Protein AF-A0A6I1QPU7-F1 (afdb_monomer)

Sequence (158 aa):
MKEPTIEELTTEAMQLLPMGIEELYMILGSQLLVSAKPTRLAGIMTYLSAARKAKEAKELYTDLPATPSASDWNEGLETIHNELLQDAARFLGEVKEDLRKGLCNEDIFTLSEKIDSSSMQIVVMVISAVLKMPPQLENISATLAAILYKIGMREFCR

Structure (mmCIF, N/CA/C/O backbone):
data_AF-A0A6I1QPU7-F1
#
_entry.id   AF-A0A6I1QPU7-F1
#
loop_
_atom_site.group_PDB
_atom_site.id
_atom_site.type_symbol
_atom_site.label_atom_id
_atom_site.label_alt_id
_atom_site.label_comp_id
_atom_site.label_asym_id
_atom_site.label_entity_id
_atom_site.label_seq_id
_atom_site.pdbx_PDB_ins_code
_atom_site.Cartn_x
_atom_site.Cartn_y
_atom_site.Cartn_z
_atom_site.occupancy
_atom_site.B_iso_or_equiv
_atom_site.auth_seq_id
_atom_site.auth_comp_id
_atom_site.auth_asym_id
_atom_site.auth_atom_id
_atom_site.pdbx_PDB_model_num
ATOM 1 N N . MET A 1 1 ? 6.456 20.528 3.480 1.00 56.38 1 MET A N 1
ATOM 2 C CA . MET A 1 1 ? 5.269 19.739 3.087 1.00 56.38 1 MET A CA 1
ATOM 3 C C . MET A 1 1 ? 4.306 19.748 4.258 1.00 56.38 1 MET A C 1
ATOM 5 O O . MET A 1 1 ? 4.784 19.735 5.385 1.00 56.38 1 MET A O 1
ATOM 9 N N . LYS A 1 2 ? 3.004 19.874 3.991 1.00 71.50 2 LYS A N 1
ATOM 10 C CA . LYS A 1 2 ? 1.940 19.832 5.003 1.00 71.50 2 LYS A CA 1
ATOM 11 C C . LYS A 1 2 ? 1.626 18.359 5.297 1.00 71.50 2 LYS A C 1
ATOM 13 O O . LYS A 1 2 ? 1.610 17.571 4.357 1.00 71.50 2 LYS A O 1
ATOM 18 N N . GLU A 1 3 ? 1.445 18.015 6.564 1.00 78.62 3 GLU A N 1
ATOM 19 C CA . GLU A 1 3 ? 0.974 16.694 6.998 1.00 78.62 3 GLU A CA 1
ATOM 20 C C . GLU A 1 3 ? -0.487 16.512 6.546 1.00 78.62 3 GLU A C 1
ATOM 22 O O . GLU A 1 3 ? -1.273 17.459 6.707 1.00 78.62 3 GLU A O 1
ATOM 27 N N . PRO A 1 4 ? -0.832 15.384 5.899 1.00 82.56 4 PRO A N 1
ATOM 28 C CA . PRO A 1 4 ? -2.191 15.145 5.437 1.00 82.56 4 PRO A CA 1
ATOM 29 C C . PRO A 1 4 ? -3.126 14.979 6.636 1.00 82.56 4 PRO A C 1
ATOM 31 O O . PRO A 1 4 ? -2.764 14.388 7.650 1.00 82.56 4 PRO A O 1
ATOM 34 N N . THR A 1 5 ? -4.341 15.517 6.556 1.00 91.44 5 THR A N 1
ATOM 35 C CA . THR A 1 5 ? -5.317 15.292 7.630 1.00 91.44 5 THR A CA 1
ATOM 36 C C . THR 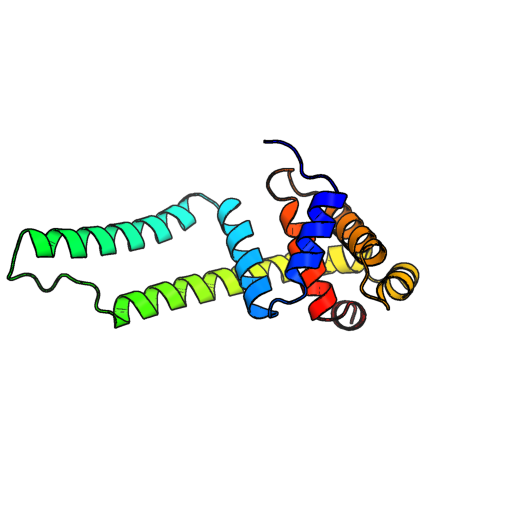A 1 5 ? -5.899 13.884 7.538 1.00 91.44 5 THR A C 1
ATOM 38 O O . THR A 1 5 ? -5.925 13.265 6.473 1.00 91.44 5 THR A O 1
ATOM 41 N N . ILE A 1 6 ? -6.430 13.372 8.649 1.00 91.00 6 ILE A N 1
ATOM 42 C CA . ILE A 1 6 ? -7.110 12.071 8.659 1.00 91.00 6 ILE A CA 1
ATOM 43 C C . ILE A 1 6 ? -8.279 12.048 7.659 1.00 91.00 6 ILE A C 1
ATOM 45 O O . ILE A 1 6 ? -8.528 11.018 7.034 1.00 91.00 6 ILE A O 1
ATOM 49 N N . GLU A 1 7 ? -8.986 13.163 7.463 1.00 93.00 7 GLU A N 1
ATOM 50 C CA . GLU A 1 7 ? -10.057 13.273 6.466 1.00 93.00 7 GLU A CA 1
ATOM 51 C C . GLU A 1 7 ? -9.527 13.171 5.029 1.00 93.00 7 GLU A C 1
ATOM 53 O O . GLU A 1 7 ? -10.158 12.525 4.188 1.00 93.00 7 GLU A O 1
ATOM 58 N N . GLU A 1 8 ? -8.365 13.771 4.747 1.00 94.31 8 GLU A N 1
ATOM 59 C CA . GLU A 1 8 ? -7.689 13.667 3.448 1.00 94.31 8 GLU A CA 1
ATOM 60 C C . GLU A 1 8 ? -7.277 12.207 3.182 1.00 94.31 8 GLU A C 1
ATOM 62 O O . GLU A 1 8 ? -7.637 11.654 2.142 1.00 94.31 8 GLU A O 1
ATOM 67 N N . LEU A 1 9 ? -6.647 11.544 4.159 1.00 93.88 9 LEU A N 1
ATOM 68 C CA . LEU A 1 9 ? -6.253 10.130 4.071 1.00 93.88 9 LEU A CA 1
ATOM 69 C C . LEU A 1 9 ? -7.456 9.188 3.928 1.00 93.88 9 LEU A C 1
ATOM 71 O O . LEU A 1 9 ? -7.421 8.226 3.164 1.00 93.88 9 LEU A O 1
ATOM 75 N N . THR A 1 10 ? -8.550 9.472 4.634 1.00 95.25 10 THR A N 1
ATOM 76 C CA . THR A 1 10 ? -9.799 8.704 4.519 1.00 95.25 10 THR A CA 1
ATOM 77 C C . THR A 1 10 ? -10.396 8.849 3.125 1.00 95.25 10 THR A C 1
ATOM 79 O O . THR A 1 10 ? -10.819 7.864 2.523 1.00 95.25 10 THR A O 1
ATOM 82 N N . THR A 1 11 ? -10.411 10.071 2.591 1.00 96.19 11 THR A N 1
ATOM 83 C CA . THR A 1 11 ? -10.902 10.342 1.237 1.00 96.19 11 THR A CA 1
ATOM 84 C C . THR A 1 11 ? -10.061 9.605 0.199 1.00 96.19 11 THR A C 1
ATOM 86 O O . THR A 1 11 ? -10.620 8.969 -0.693 1.00 96.19 11 THR A O 1
ATOM 89 N N . GLU A 1 12 ? -8.735 9.634 0.344 1.00 95.25 12 GLU A N 1
ATOM 90 C CA . GLU A 1 12 ? -7.805 8.893 -0.511 1.00 95.25 12 GLU A CA 1
ATOM 91 C C . GLU A 1 12 ? -8.075 7.384 -0.439 1.00 95.25 12 GLU A C 1
ATOM 93 O O . GLU A 1 12 ? -8.285 6.747 -1.469 1.00 95.25 12 GLU A O 1
ATOM 98 N N . ALA A 1 13 ? -8.202 6.812 0.761 1.00 95.69 13 ALA A N 1
ATOM 99 C CA . ALA A 1 13 ? -8.506 5.391 0.936 1.00 95.69 13 ALA A CA 1
ATOM 100 C C . ALA A 1 13 ? -9.833 4.987 0.268 1.00 95.69 13 ALA A C 1
ATOM 102 O O . ALA A 1 13 ? -9.911 3.961 -0.411 1.00 95.69 13 ALA A O 1
ATOM 103 N N . MET A 1 14 ? -10.873 5.819 0.399 1.00 95.62 14 MET A N 1
ATOM 104 C CA . MET A 1 14 ? -12.167 5.593 -0.252 1.00 95.62 14 MET A CA 1
ATOM 105 C C . MET A 1 14 ? -12.073 5.647 -1.783 1.00 95.62 14 MET A C 1
ATOM 107 O O . MET A 1 14 ? -12.753 4.879 -2.462 1.00 95.62 14 MET A O 1
ATOM 111 N N . GLN A 1 15 ? -11.228 6.522 -2.335 1.00 96.12 15 GLN A N 1
ATOM 112 C CA . GLN A 1 15 ? -10.978 6.607 -3.779 1.00 96.12 15 GLN A CA 1
ATOM 113 C C . GLN A 1 15 ? -10.184 5.411 -4.317 1.00 96.12 15 GLN A C 1
ATOM 115 O O . GLN A 1 15 ? -10.330 5.073 -5.491 1.00 96.12 15 GLN A O 1
ATOM 120 N N . LEU A 1 16 ? -9.381 4.761 -3.472 1.00 96.38 16 LEU A N 1
ATOM 121 C CA . LEU A 1 16 ? -8.599 3.575 -3.823 1.00 96.38 16 LEU A CA 1
ATOM 122 C C . LEU A 1 16 ? -9.432 2.280 -3.822 1.00 96.38 16 LEU A C 1
ATOM 124 O O . LEU A 1 16 ? -9.130 1.364 -4.581 1.00 96.38 16 LEU A O 1
ATOM 128 N N . LEU A 1 17 ? -10.509 2.187 -3.033 1.00 92.81 17 LEU A N 1
ATOM 129 C CA . LEU A 1 17 ? -11.346 0.975 -2.921 1.00 92.81 17 LEU A CA 1
ATOM 130 C C . LEU A 1 17 ? -11.816 0.335 -4.250 1.00 92.81 17 LEU A C 1
ATOM 132 O O . LEU A 1 17 ? -11.856 -0.903 -4.329 1.00 92.81 17 LEU A O 1
ATOM 136 N N . PRO A 1 18 ? -12.200 1.103 -5.293 1.00 93.94 18 PRO A N 1
ATOM 137 C CA . PRO A 1 18 ? -12.616 0.529 -6.571 1.00 93.94 18 PRO A CA 1
ATOM 138 C C . PRO A 1 18 ? -11.495 -0.230 -7.296 1.00 93.94 18 PRO A C 1
ATOM 140 O O . PRO A 1 18 ? -11.799 -1.130 -8.078 1.00 93.94 18 PRO A O 1
ATOM 143 N N . MET A 1 19 ? -10.226 0.089 -7.021 1.00 94.88 19 MET A N 1
ATOM 144 C CA . MET A 1 19 ? -9.062 -0.502 -7.690 1.00 94.88 19 MET A CA 1
ATOM 145 C C . MET A 1 19 ? -8.894 -1.990 -7.367 1.00 94.88 19 MET A C 1
ATOM 147 O O . MET A 1 19 ? -9.336 -2.488 -6.325 1.00 94.88 19 MET A O 1
ATOM 151 N N . GLY A 1 20 ? -8.265 -2.726 -8.280 1.00 94.38 20 GLY A N 1
ATOM 152 C CA . GLY A 1 20 ? -7.880 -4.121 -8.095 1.00 94.38 20 GLY A CA 1
ATOM 153 C C . GLY A 1 20 ? -6.816 -4.285 -7.007 1.00 94.38 20 GLY A C 1
ATOM 154 O O . GLY A 1 20 ? -6.042 -3.376 -6.728 1.00 94.38 20 GLY A O 1
ATOM 155 N N . ILE A 1 21 ? -6.753 -5.468 -6.387 1.00 94.69 21 ILE A N 1
ATOM 156 C CA . ILE A 1 21 ? -5.778 -5.729 -5.314 1.00 94.69 21 ILE A CA 1
ATOM 157 C C . ILE A 1 21 ? -4.332 -5.569 -5.799 1.00 94.69 21 ILE A C 1
ATOM 159 O O . ILE A 1 21 ? -3.514 -4.986 -5.102 1.00 94.69 21 ILE A O 1
ATOM 163 N N . GLU A 1 22 ? -4.032 -6.023 -7.013 1.00 93.94 22 GLU A N 1
ATOM 164 C CA . GLU A 1 22 ? -2.706 -5.893 -7.618 1.00 93.94 22 GLU A CA 1
ATOM 165 C C . GLU A 1 22 ? -2.316 -4.422 -7.829 1.00 93.94 22 GLU A C 1
ATOM 167 O O . GLU A 1 22 ? -1.208 -4.021 -7.481 1.00 93.94 22 GLU A O 1
ATOM 172 N N . GLU A 1 23 ? -3.256 -3.588 -8.286 1.00 94.69 23 GLU A N 1
ATOM 173 C CA . GLU A 1 23 ? -3.056 -2.142 -8.448 1.00 94.69 23 GLU A CA 1
ATOM 174 C C . GLU A 1 23 ? -2.759 -1.467 -7.101 1.00 94.69 23 GLU A C 1
ATOM 176 O O . GLU A 1 23 ? -1.865 -0.627 -7.006 1.00 94.69 23 GLU A O 1
ATOM 181 N N . LEU A 1 24 ? -3.450 -1.877 -6.033 1.00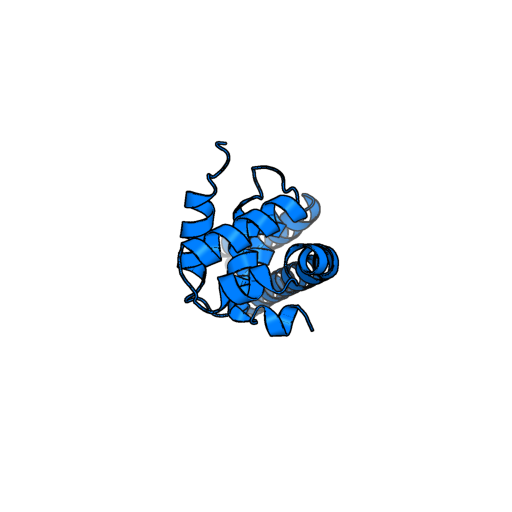 96.31 24 LEU A N 1
ATOM 182 C CA . LEU A 1 24 ? -3.190 -1.372 -4.684 1.00 96.31 24 LEU A CA 1
ATOM 183 C C . LEU A 1 24 ? -1.790 -1.755 -4.183 1.00 96.31 24 LEU A C 1
ATOM 185 O O . LEU A 1 24 ? -1.108 -0.927 -3.576 1.00 96.31 24 LEU A O 1
ATOM 189 N N . TYR A 1 25 ? -1.327 -2.977 -4.464 1.00 95.25 25 TYR A N 1
ATOM 190 C CA . TYR A 1 25 ? 0.046 -3.386 -4.153 1.00 95.25 25 TYR A CA 1
ATOM 191 C C . TYR A 1 25 ? 1.064 -2.595 -4.982 1.00 95.25 25 TYR A C 1
ATOM 193 O O . TYR A 1 25 ? 2.085 -2.172 -4.447 1.00 95.25 25 TYR A O 1
ATOM 201 N N . MET A 1 26 ? 0.778 -2.311 -6.253 1.00 93.44 26 MET A N 1
ATOM 202 C CA . MET A 1 26 ? 1.632 -1.460 -7.089 1.00 93.44 26 MET A CA 1
ATOM 203 C C . MET A 1 26 ? 1.753 -0.032 -6.546 1.00 93.44 26 MET A C 1
ATOM 205 O O . MET A 1 26 ? 2.854 0.528 -6.511 1.00 93.44 26 MET A O 1
ATOM 209 N N . ILE A 1 27 ? 0.647 0.557 -6.081 1.00 94.00 27 ILE A N 1
ATOM 210 C CA . ILE A 1 27 ? 0.640 1.881 -5.443 1.00 94.00 27 ILE A CA 1
ATOM 211 C C . ILE A 1 27 ? 1.476 1.854 -4.162 1.00 94.00 27 ILE A C 1
ATOM 213 O O . ILE A 1 27 ? 2.346 2.709 -3.988 1.00 94.00 27 ILE A O 1
ATOM 217 N N . LEU A 1 28 ? 1.278 0.846 -3.308 1.00 94.75 28 LEU A N 1
ATOM 218 C CA . LEU A 1 28 ? 2.047 0.683 -2.076 1.00 94.75 28 LEU A CA 1
ATOM 219 C C . LEU A 1 28 ? 3.550 0.541 -2.360 1.00 94.75 28 LEU A C 1
ATOM 221 O O . LEU A 1 28 ? 4.358 1.252 -1.768 1.00 94.75 28 LEU A O 1
ATOM 225 N N . GLY A 1 29 ? 3.933 -0.318 -3.307 1.00 91.81 29 GLY A N 1
ATOM 226 C CA . GLY A 1 29 ? 5.327 -0.487 -3.722 1.00 91.81 29 GLY A CA 1
ATOM 227 C C . GLY A 1 29 ? 5.938 0.820 -4.228 1.00 91.81 29 GLY A C 1
ATOM 228 O O . GLY A 1 29 ? 7.065 1.169 -3.877 1.00 91.81 29 GLY A O 1
ATOM 229 N N . SER A 1 30 ? 5.166 1.599 -4.988 1.00 89.44 30 SER A N 1
ATOM 230 C CA . SER A 1 30 ? 5.594 2.905 -5.502 1.00 89.44 30 SER A CA 1
ATOM 231 C C . SER A 1 30 ? 5.794 3.934 -4.384 1.00 89.44 30 SER A C 1
ATOM 233 O O . SER A 1 30 ? 6.787 4.661 -4.388 1.00 89.44 30 SER A O 1
ATOM 235 N N . GLN A 1 31 ? 4.895 3.974 -3.395 1.00 90.06 31 GLN A N 1
ATOM 236 C CA . GLN A 1 31 ? 5.034 4.822 -2.205 1.00 90.06 31 GLN A CA 1
ATOM 237 C C . GLN A 1 31 ? 6.285 4.441 -1.395 1.00 90.06 31 GLN A C 1
ATOM 239 O O . GLN A 1 31 ? 7.037 5.312 -0.953 1.00 90.06 31 GLN A O 1
ATOM 244 N N . LEU A 1 32 ? 6.563 3.142 -1.264 1.00 88.44 32 LEU A N 1
ATOM 245 C CA . LEU A 1 32 ? 7.748 2.630 -0.575 1.00 88.44 32 LEU A CA 1
ATOM 246 C C . LEU A 1 32 ? 9.047 2.940 -1.328 1.00 88.44 32 LEU A C 1
ATOM 248 O O . LEU A 1 32 ? 10.065 3.211 -0.689 1.00 88.44 32 LEU A O 1
ATOM 252 N N . LEU A 1 33 ? 9.030 2.984 -2.663 1.00 83.94 33 LEU A N 1
ATOM 253 C CA . LEU A 1 33 ? 10.202 3.357 -3.458 1.00 83.94 33 LEU A CA 1
ATOM 254 C C . LEU A 1 33 ? 10.700 4.772 -3.122 1.00 83.94 33 LEU A C 1
ATOM 256 O O . LEU A 1 33 ? 11.909 4.994 -3.064 1.00 83.94 33 LEU A O 1
ATOM 260 N N . VAL A 1 34 ? 9.791 5.711 -2.837 1.00 73.69 34 VAL A N 1
ATOM 261 C CA . VAL A 1 34 ? 10.139 7.081 -2.409 1.00 73.69 34 VAL A CA 1
ATOM 262 C C . VAL A 1 34 ? 10.874 7.080 -1.063 1.00 73.69 34 VAL A C 1
ATOM 264 O O . VAL A 1 34 ? 11.737 7.923 -0.825 1.00 73.69 34 VAL A O 1
ATOM 267 N N . SER A 1 35 ? 10.577 6.105 -0.201 1.00 70.12 35 SER A N 1
ATOM 268 C CA . SER A 1 35 ? 11.237 5.915 1.097 1.00 70.12 35 SER A CA 1
ATOM 269 C C . SER A 1 35 ? 12.527 5.079 1.034 1.00 70.12 35 SER A C 1
ATOM 271 O O . SER A 1 35 ? 13.250 4.973 2.028 1.00 70.12 35 SER A O 1
ATOM 273 N N . ALA A 1 36 ? 12.836 4.474 -0.118 1.00 64.62 36 ALA A N 1
ATOM 274 C CA . ALA A 1 36 ? 13.946 3.541 -0.268 1.00 64.62 36 ALA A CA 1
ATOM 275 C C . ALA A 1 36 ? 15.320 4.237 -0.337 1.00 64.62 36 ALA A C 1
ATOM 277 O O . ALA A 1 36 ? 15.456 5.416 -0.666 1.00 64.62 36 ALA A O 1
ATOM 278 N N . LYS A 1 37 ? 16.389 3.469 -0.070 1.00 63.88 37 LYS A N 1
ATOM 279 C CA . LYS A 1 37 ? 17.771 3.958 -0.206 1.00 63.88 37 LYS A CA 1
ATOM 280 C C . LYS A 1 37 ? 18.037 4.437 -1.648 1.00 63.88 37 LYS A C 1
ATOM 282 O O . LYS A 1 37 ? 17.673 3.724 -2.589 1.00 63.88 37 LYS A O 1
ATOM 287 N N . PRO A 1 38 ? 18.770 5.556 -1.844 1.00 63.88 38 PRO A N 1
ATOM 288 C CA . PRO A 1 38 ? 19.029 6.140 -3.167 1.00 63.88 38 PRO A CA 1
ATOM 289 C C . PRO A 1 38 ? 19.624 5.178 -4.204 1.00 63.88 38 PRO A C 1
ATOM 291 O O . PRO A 1 38 ? 19.436 5.368 -5.400 1.00 63.88 38 PRO A O 1
ATOM 294 N N . THR A 1 39 ? 20.322 4.129 -3.762 1.00 66.62 39 THR A N 1
ATOM 295 C CA . THR A 1 39 ? 20.928 3.106 -4.626 1.00 66.62 39 THR A CA 1
ATOM 296 C C . THR A 1 39 ? 19.915 2.387 -5.512 1.00 66.62 39 THR A C 1
ATOM 298 O O . THR A 1 39 ? 20.239 2.033 -6.641 1.00 66.62 39 THR A O 1
ATOM 301 N N . ARG A 1 40 ? 18.686 2.186 -5.030 1.00 65.81 40 ARG A N 1
ATOM 302 C CA . ARG A 1 40 ? 17.655 1.456 -5.774 1.00 65.81 40 ARG A CA 1
ATOM 303 C C . ARG A 1 40 ? 17.008 2.329 -6.848 1.00 65.81 40 ARG A C 1
ATOM 305 O O . ARG A 1 40 ? 16.927 1.929 -8.006 1.00 65.81 40 ARG A O 1
ATOM 312 N N . LEU A 1 41 ? 16.689 3.575 -6.489 1.00 70.56 41 LEU A N 1
ATOM 313 C CA . LEU A 1 41 ? 16.276 4.608 -7.441 1.00 70.56 41 LEU A CA 1
ATOM 314 C C . LEU A 1 41 ? 17.356 4.842 -8.510 1.00 70.56 41 LEU A C 1
ATOM 316 O O . LEU A 1 41 ? 17.042 4.964 -9.690 1.00 70.56 41 LEU A O 1
ATOM 320 N N . ALA A 1 42 ? 18.635 4.843 -8.119 1.00 70.25 42 ALA A N 1
ATOM 321 C CA . ALA A 1 42 ? 19.752 4.958 -9.051 1.00 70.25 42 ALA A CA 1
ATOM 322 C C . ALA A 1 42 ? 19.805 3.792 -10.052 1.00 70.25 42 ALA A C 1
ATOM 324 O O . ALA A 1 42 ? 20.143 4.024 -11.210 1.00 70.25 42 ALA A O 1
ATOM 325 N N . GLY A 1 43 ? 19.433 2.572 -9.650 1.00 72.88 43 GLY A N 1
ATOM 326 C CA . GLY A 1 43 ? 19.319 1.420 -10.550 1.00 72.88 43 GLY A CA 1
ATOM 327 C C . GLY A 1 43 ? 18.269 1.639 -11.643 1.00 72.88 43 GLY A C 1
ATOM 328 O O . GLY A 1 43 ? 18.598 1.582 -12.828 1.00 72.88 43 GLY A O 1
ATOM 329 N N . ILE A 1 44 ? 17.042 2.004 -11.249 1.00 74.12 44 ILE A N 1
ATOM 330 C CA . ILE A 1 44 ? 15.944 2.323 -12.183 1.00 74.12 44 ILE A CA 1
ATOM 331 C C . ILE A 1 44 ? 16.345 3.484 -13.106 1.00 74.12 44 ILE A C 1
ATOM 333 O O . ILE A 1 44 ? 16.208 3.402 -14.326 1.00 74.12 44 ILE A O 1
ATOM 337 N N . MET A 1 45 ? 16.918 4.551 -12.543 1.00 75.88 45 MET A N 1
ATOM 338 C CA . MET A 1 45 ? 17.380 5.713 -13.310 1.00 75.88 45 MET A CA 1
ATOM 339 C C . MET A 1 45 ? 18.522 5.369 -14.272 1.00 75.88 45 MET A C 1
ATOM 341 O O . MET A 1 45 ? 18.584 5.928 -15.365 1.00 75.88 45 MET A O 1
ATOM 345 N N . THR A 1 46 ? 19.415 4.448 -13.902 1.00 76.38 46 THR A N 1
ATOM 346 C CA . THR A 1 46 ? 20.504 3.984 -14.774 1.00 76.38 46 THR A CA 1
ATOM 347 C C . THR A 1 46 ? 19.948 3.198 -15.951 1.00 76.38 46 THR A C 1
ATOM 349 O O . THR A 1 46 ? 20.351 3.463 -17.081 1.00 76.38 46 THR A O 1
ATOM 352 N N . TYR A 1 47 ? 18.988 2.301 -15.710 1.00 73.38 47 TYR A N 1
ATOM 353 C CA . TYR A 1 47 ? 18.301 1.570 -16.772 1.00 73.38 47 TYR A CA 1
ATOM 354 C C . TYR A 1 47 ? 17.584 2.530 -17.736 1.00 73.38 47 TYR A C 1
ATOM 356 O O . TYR A 1 47 ? 17.841 2.506 -18.940 1.00 73.38 47 TYR A O 1
ATOM 364 N N . LEU A 1 48 ? 16.782 3.466 -17.212 1.00 74.88 48 LEU A N 1
ATOM 365 C CA . LEU A 1 48 ? 16.081 4.472 -18.022 1.00 74.88 48 LEU A CA 1
ATOM 366 C C . LEU A 1 48 ? 17.049 5.380 -18.801 1.00 74.88 48 LEU A C 1
ATOM 368 O O . LEU A 1 48 ? 16.808 5.704 -19.964 1.00 74.88 48 LEU A O 1
ATOM 372 N N . SER A 1 49 ? 18.163 5.777 -18.181 1.00 76.25 49 SER A N 1
ATOM 373 C CA . SER A 1 49 ? 19.210 6.591 -18.812 1.00 76.25 49 SER A CA 1
ATOM 374 C C . SER A 1 49 ? 19.932 5.832 -19.922 1.00 76.25 49 SER A C 1
ATOM 376 O O . SER A 1 49 ? 20.146 6.386 -21.000 1.00 76.25 49 SER A O 1
ATOM 378 N N . ALA A 1 50 ? 20.266 4.558 -19.701 1.00 73.81 50 ALA A N 1
ATOM 379 C CA . ALA A 1 50 ? 20.856 3.700 -20.721 1.00 73.81 50 ALA A CA 1
ATOM 380 C C . ALA A 1 50 ? 19.911 3.556 -21.917 1.00 73.81 50 ALA A C 1
ATOM 382 O O . ALA A 1 50 ? 20.321 3.779 -23.053 1.00 73.81 50 ALA A O 1
ATOM 383 N N . ALA A 1 51 ? 18.630 3.300 -21.660 1.00 69.06 51 ALA A N 1
ATOM 384 C CA . ALA A 1 51 ? 17.623 3.147 -22.697 1.00 69.06 51 ALA A CA 1
ATOM 385 C C . ALA A 1 51 ? 17.370 4.453 -23.486 1.00 69.06 51 ALA A C 1
ATOM 387 O O . ALA A 1 51 ? 17.200 4.431 -24.708 1.00 69.06 51 ALA A O 1
ATOM 388 N N . ARG A 1 52 ? 17.438 5.614 -22.819 1.00 68.19 52 ARG A N 1
ATOM 389 C CA . ARG A 1 52 ? 17.392 6.934 -23.469 1.00 68.19 52 ARG A CA 1
ATOM 390 C C . ARG A 1 52 ?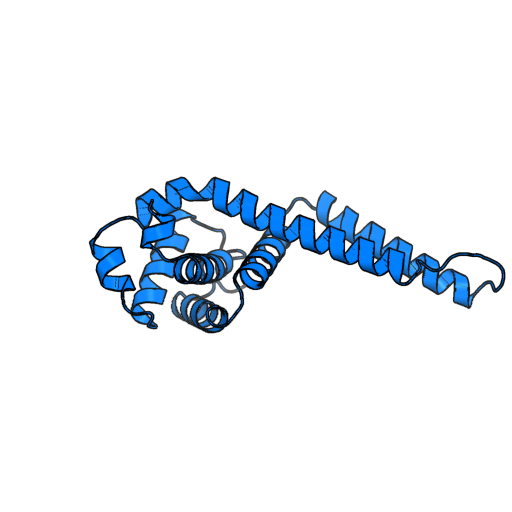 18.623 7.202 -24.339 1.00 68.19 52 ARG A C 1
ATOM 392 O O . ARG A 1 52 ? 18.465 7.609 -25.485 1.00 68.19 52 ARG A O 1
ATOM 399 N N . LYS A 1 53 ? 19.834 6.958 -23.827 1.00 70.06 53 LYS A N 1
ATOM 400 C CA . LYS A 1 53 ? 21.086 7.144 -24.587 1.00 70.06 53 LYS A CA 1
ATOM 401 C C . LYS A 1 53 ? 21.148 6.241 -25.814 1.00 70.06 53 LYS A C 1
ATOM 403 O O . LYS A 1 53 ? 21.618 6.660 -26.863 1.00 70.06 53 LYS A O 1
ATOM 408 N N . ALA A 1 54 ? 20.640 5.022 -25.682 1.00 66.31 54 ALA A N 1
ATOM 409 C CA . ALA A 1 54 ? 20.502 4.062 -26.764 1.00 66.31 54 ALA A CA 1
ATOM 410 C C . ALA A 1 54 ? 19.588 4.623 -27.887 1.00 66.31 54 ALA A C 1
ATOM 412 O O . ALA A 1 54 ? 19.955 4.621 -29.063 1.00 66.31 54 ALA A O 1
ATOM 413 N N . LYS A 1 55 ? 18.461 5.257 -27.524 1.00 63.09 55 LYS A N 1
ATOM 414 C CA . LYS A 1 55 ? 17.596 5.991 -28.468 1.00 63.09 55 LYS A CA 1
ATOM 415 C C . LYS A 1 55 ? 18.292 7.200 -29.118 1.00 63.09 55 LYS A C 1
ATOM 417 O O . LYS A 1 55 ? 18.200 7.354 -30.331 1.00 63.09 55 LYS A O 1
ATOM 422 N N . GLU A 1 56 ? 18.977 8.042 -28.344 1.00 65.12 56 GLU A N 1
ATOM 423 C CA . GLU A 1 56 ? 19.671 9.245 -28.849 1.00 65.12 56 GLU A CA 1
ATOM 424 C C . GLU A 1 56 ? 20.841 8.888 -29.789 1.00 65.12 56 GLU A C 1
ATOM 426 O O . GLU A 1 56 ? 21.055 9.550 -30.802 1.00 65.12 56 GLU A O 1
ATOM 431 N N . ALA A 1 57 ? 21.560 7.791 -29.526 1.00 62.56 57 ALA A N 1
ATOM 432 C CA . ALA A 1 57 ? 22.641 7.313 -30.391 1.00 62.56 57 ALA A CA 1
ATOM 433 C C . ALA A 1 57 ? 22.158 6.924 -31.802 1.00 62.56 57 ALA A C 1
ATOM 435 O O . ALA A 1 57 ? 22.896 7.104 -32.770 1.00 62.56 57 ALA A O 1
ATOM 436 N N . LYS A 1 58 ? 20.907 6.462 -31.938 1.00 55.41 58 LYS A N 1
ATOM 437 C CA . LYS A 1 58 ? 20.269 6.160 -33.231 1.00 55.41 58 LYS A CA 1
ATOM 438 C C . LYS A 1 58 ? 19.953 7.414 -34.055 1.00 55.41 58 LYS A C 1
ATOM 440 O O . LYS A 1 58 ? 19.945 7.343 -35.279 1.00 55.41 58 LYS A O 1
ATOM 445 N N . GLU A 1 59 ? 19.695 8.554 -33.411 1.00 56.75 59 GLU A N 1
ATOM 446 C CA . GLU A 1 59 ? 19.485 9.831 -34.114 1.00 56.75 59 GLU A CA 1
ATOM 447 C C . GLU A 1 59 ? 20.799 10.382 -34.700 1.00 56.75 59 GLU A C 1
ATOM 449 O O . GLU A 1 59 ? 20.769 11.145 -35.662 1.00 56.75 59 GLU A O 1
ATOM 454 N N . LEU A 1 60 ? 21.949 9.958 -34.158 1.00 56.25 60 LEU A N 1
ATOM 455 C CA . LEU A 1 60 ? 23.287 10.405 -34.562 1.00 56.25 60 LEU A CA 1
ATOM 456 C C . LEU A 1 60 ? 24.036 9.417 -35.479 1.00 56.25 60 LEU A C 1
ATOM 458 O O . LEU A 1 60 ? 24.877 9.859 -36.260 1.00 56.25 60 LEU A O 1
ATOM 462 N N . TYR A 1 61 ? 23.750 8.108 -35.417 1.00 53.19 61 TYR A N 1
ATOM 463 C CA . TYR A 1 61 ? 24.458 7.071 -36.182 1.00 53.19 61 TYR A CA 1
ATOM 464 C C . TYR A 1 61 ? 23.497 5.992 -36.717 1.00 53.19 61 TYR A C 1
ATOM 466 O O . TYR A 1 61 ? 22.811 5.324 -35.946 1.00 53.19 61 TYR A O 1
ATOM 474 N N . THR A 1 62 ? 23.471 5.782 -38.039 1.00 55.75 62 THR A N 1
ATOM 475 C CA . THR A 1 62 ? 22.552 4.845 -38.724 1.00 55.75 62 THR A CA 1
ATOM 476 C C . THR A 1 62 ? 22.920 3.360 -38.600 1.00 55.75 62 THR A C 1
ATOM 478 O O . THR A 1 62 ? 22.046 2.522 -38.804 1.00 55.75 62 THR A O 1
ATOM 481 N N . ASP A 1 63 ? 24.162 3.025 -38.228 1.00 56.09 63 ASP A N 1
ATOM 482 C CA . ASP A 1 63 ? 24.704 1.651 -38.312 1.00 56.09 63 ASP A CA 1
ATOM 483 C C . ASP A 1 63 ? 24.906 0.933 -36.961 1.00 56.09 63 ASP A C 1
ATOM 485 O O . ASP A 1 63 ? 25.488 -0.151 -36.910 1.00 56.09 63 ASP A O 1
ATOM 489 N N . LEU A 1 64 ? 24.429 1.490 -35.844 1.00 52.16 64 LEU A N 1
ATOM 490 C CA . LEU A 1 64 ? 24.518 0.827 -34.537 1.00 52.16 64 LEU A CA 1
ATOM 491 C C . LEU A 1 64 ? 23.216 0.073 -34.204 1.00 52.16 64 LEU A C 1
ATOM 493 O O . LEU A 1 64 ? 22.146 0.691 -34.187 1.00 52.16 64 LEU A O 1
ATOM 497 N N . PRO A 1 65 ? 23.264 -1.230 -33.854 1.00 57.28 65 PRO A N 1
ATOM 498 C CA . PRO A 1 65 ? 22.122 -1.907 -33.254 1.00 57.28 65 PRO A CA 1
ATOM 499 C C . PRO A 1 65 ? 22.016 -1.435 -31.800 1.00 57.28 65 PRO A C 1
ATOM 501 O O . PRO A 1 65 ? 22.630 -2.003 -30.903 1.00 57.28 65 PRO A O 1
ATOM 504 N N . ALA A 1 66 ? 21.318 -0.322 -31.577 1.00 56.62 66 ALA A N 1
ATOM 505 C CA . ALA A 1 66 ? 21.345 0.370 -30.288 1.00 56.62 66 ALA A CA 1
ATOM 506 C C . ALA A 1 66 ? 19.976 0.859 -29.809 1.00 56.62 66 ALA A C 1
ATOM 508 O O . ALA A 1 66 ? 19.914 1.724 -28.953 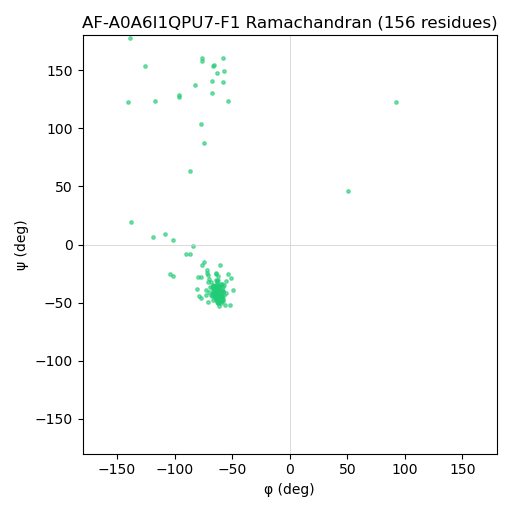1.00 56.62 66 ALA A O 1
ATOM 509 N N . THR A 1 67 ? 18.858 0.339 -30.312 1.00 55.78 67 THR A N 1
ATOM 510 C CA . THR A 1 67 ? 17.571 0.528 -29.620 1.00 55.78 67 THR A CA 1
ATOM 511 C C . THR A 1 67 ? 17.286 -0.692 -28.762 1.00 55.78 67 THR A C 1
ATOM 513 O O . THR A 1 67 ? 17.296 -1.785 -29.332 1.00 55.78 67 THR A O 1
ATOM 516 N N . PRO A 1 68 ? 16.967 -0.534 -27.459 1.00 61.72 68 PRO A N 1
ATOM 517 C CA . PRO A 1 68 ? 16.245 -1.575 -26.752 1.00 61.72 68 PRO A CA 1
ATOM 518 C C . PRO A 1 68 ? 14.993 -1.853 -27.577 1.00 61.72 68 PRO A C 1
ATOM 520 O O . PRO A 1 68 ? 14.252 -0.934 -27.952 1.00 61.72 68 PRO A O 1
ATOM 523 N N . SER A 1 69 ? 14.830 -3.106 -27.961 1.00 67.94 69 SER A N 1
ATOM 524 C CA . SER A 1 69 ? 13.654 -3.582 -28.660 1.00 67.94 69 SER A CA 1
ATOM 525 C C . SER A 1 69 ? 12.405 -3.313 -27.817 1.00 67.94 69 SER A C 1
ATOM 527 O O . SER A 1 69 ? 12.477 -3.105 -26.605 1.00 67.94 69 SER A O 1
ATOM 529 N N . ALA A 1 70 ? 11.228 -3.317 -28.445 1.00 70.69 70 ALA A N 1
ATOM 530 C CA . ALA A 1 70 ? 9.976 -3.245 -27.689 1.00 70.69 70 ALA A CA 1
ATOM 531 C C . ALA A 1 70 ? 9.891 -4.375 -26.639 1.00 70.69 70 ALA A C 1
ATOM 533 O O . ALA A 1 70 ? 9.353 -4.159 -25.559 1.00 70.69 70 ALA A O 1
ATOM 534 N N . SER A 1 71 ? 10.486 -5.540 -26.926 1.00 73.88 71 SER A N 1
ATOM 535 C CA . SER A 1 71 ? 10.658 -6.632 -25.963 1.00 73.88 71 SER A CA 1
ATOM 536 C C . SER A 1 71 ? 11.546 -6.254 -24.778 1.00 73.88 71 SER A C 1
ATOM 538 O O . SER A 1 71 ? 11.128 -6.494 -23.655 1.00 73.88 71 SER A O 1
ATOM 540 N N . ASP A 1 72 ? 12.692 -5.600 -24.995 1.00 68.69 72 ASP A N 1
ATOM 541 C CA . ASP A 1 72 ? 13.587 -5.197 -23.895 1.00 68.69 72 ASP A CA 1
ATOM 542 C C . ASP A 1 72 ? 12.913 -4.180 -22.961 1.00 68.69 72 ASP A C 1
ATOM 544 O O . ASP A 1 72 ? 13.090 -4.222 -21.745 1.00 68.69 72 ASP A O 1
ATOM 548 N N . TRP A 1 73 ? 12.108 -3.271 -23.524 1.00 74.62 73 TRP A N 1
ATOM 549 C CA . TRP A 1 73 ? 11.309 -2.322 -22.746 1.00 74.62 73 TRP A CA 1
ATOM 550 C C . TRP A 1 73 ? 10.194 -3.000 -21.961 1.00 74.62 73 TRP A C 1
ATOM 552 O O . TRP A 1 73 ? 9.985 -2.666 -20.796 1.00 74.62 73 TRP A O 1
ATOM 562 N N . ASN A 1 74 ? 9.486 -3.941 -22.584 1.00 76.31 74 ASN A N 1
ATOM 563 C CA . ASN A 1 74 ? 8.440 -4.697 -21.908 1.00 76.31 74 ASN A CA 1
ATOM 564 C C . ASN A 1 74 ? 9.023 -5.522 -20.755 1.00 76.31 74 ASN A C 1
ATOM 566 O O . ASN A 1 74 ? 8.486 -5.466 -19.657 1.00 76.31 74 ASN A O 1
ATOM 570 N N . GLU A 1 75 ? 10.158 -6.191 -20.967 1.00 78.31 75 GLU A N 1
ATOM 571 C CA . GLU A 1 75 ? 10.859 -6.961 -19.934 1.00 78.31 75 GLU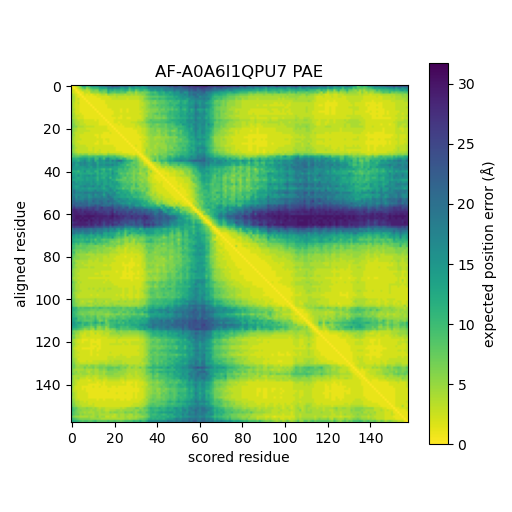 A CA 1
ATOM 572 C C . GLU A 1 75 ? 11.340 -6.066 -18.780 1.00 78.31 75 GLU A C 1
ATOM 574 O O . GLU A 1 75 ? 11.182 -6.406 -17.605 1.00 78.31 75 GLU A O 1
ATOM 579 N N . GLY A 1 76 ? 11.876 -4.880 -19.088 1.00 77.75 76 GLY A N 1
ATOM 580 C CA . GLY A 1 76 ? 12.272 -3.906 -18.070 1.00 77.75 76 GLY A CA 1
ATOM 581 C C . GLY A 1 76 ? 11.093 -3.379 -17.248 1.00 77.75 76 GLY A C 1
ATOM 582 O O . GLY A 1 76 ? 11.187 -3.282 -16.024 1.00 77.75 76 GLY A O 1
ATOM 583 N N . LEU A 1 77 ? 9.968 -3.067 -17.900 1.00 81.62 77 LEU A N 1
ATOM 584 C CA . LEU A 1 77 ? 8.740 -2.637 -17.224 1.00 81.62 77 LEU A CA 1
ATOM 585 C C . LEU A 1 77 ? 8.147 -3.753 -16.364 1.00 81.62 77 LEU A C 1
ATOM 587 O O . LEU A 1 77 ? 7.747 -3.495 -15.233 1.00 81.62 77 LEU A O 1
ATOM 591 N N . GLU A 1 78 ? 8.134 -4.982 -16.872 1.00 83.62 78 GLU A N 1
ATOM 592 C CA . GLU A 1 78 ? 7.677 -6.163 -16.144 1.00 83.62 78 GLU A CA 1
ATOM 593 C C . GLU A 1 78 ? 8.562 -6.441 -14.921 1.00 83.62 78 GLU A C 1
ATOM 595 O O . GLU A 1 78 ? 8.059 -6.737 -13.838 1.00 83.62 78 GLU A O 1
ATOM 600 N N . THR A 1 79 ? 9.876 -6.243 -15.044 1.00 84.88 79 THR A N 1
ATOM 601 C CA . THR A 1 79 ? 10.811 -6.343 -13.915 1.00 84.88 79 THR A CA 1
ATOM 602 C C . THR A 1 79 ? 10.496 -5.305 -12.838 1.00 84.88 79 THR A C 1
ATOM 604 O O . THR A 1 79 ? 10.340 -5.666 -11.673 1.00 84.88 79 THR A O 1
ATOM 607 N N . ILE A 1 80 ? 10.338 -4.028 -13.212 1.00 84.44 80 ILE A N 1
ATOM 608 C CA . ILE A 1 80 ? 9.983 -2.956 -12.265 1.00 84.44 80 ILE A CA 1
ATOM 609 C C . ILE A 1 80 ? 8.634 -3.252 -11.601 1.00 84.44 80 ILE A C 1
ATOM 611 O O . ILE A 1 80 ? 8.503 -3.122 -10.386 1.00 84.44 80 ILE A O 1
ATOM 615 N N . HIS A 1 81 ? 7.645 -3.675 -12.386 1.00 86.94 81 HIS A N 1
ATOM 616 C CA . HIS A 1 81 ? 6.325 -4.047 -11.894 1.00 86.94 81 HIS A CA 1
ATOM 617 C C . HIS A 1 81 ? 6.411 -5.147 -10.827 1.00 86.94 81 HIS A C 1
ATOM 619 O O . HIS A 1 81 ? 5.926 -4.984 -9.707 1.00 86.94 81 HIS A O 1
ATOM 625 N N . ASN A 1 82 ? 7.112 -6.237 -11.136 1.00 88.62 82 ASN A N 1
ATOM 626 C CA . ASN A 1 82 ? 7.283 -7.357 -10.217 1.00 88.62 82 ASN A CA 1
ATOM 627 C C . ASN A 1 82 ? 8.060 -6.965 -8.953 1.00 88.62 82 ASN A C 1
ATOM 629 O O . ASN A 1 82 ? 7.717 -7.418 -7.861 1.00 88.62 82 ASN A O 1
ATOM 633 N N . GLU A 1 83 ? 9.074 -6.104 -9.066 1.00 87.88 83 GLU A N 1
ATOM 634 C CA . GLU A 1 83 ? 9.802 -5.591 -7.902 1.00 87.88 83 GLU A CA 1
ATOM 635 C C . GLU A 1 83 ? 8.910 -4.765 -6.968 1.00 87.88 83 GLU A C 1
ATOM 637 O O . GLU A 1 83 ? 8.975 -4.943 -5.751 1.00 87.88 83 GLU A O 1
ATOM 642 N N . LEU A 1 84 ? 8.061 -3.890 -7.516 1.00 90.25 84 LEU A N 1
ATOM 643 C CA . LEU A 1 84 ? 7.150 -3.059 -6.723 1.00 90.25 84 LEU A CA 1
ATOM 644 C C . LEU A 1 84 ? 6.097 -3.910 -6.005 1.00 90.25 84 LEU A C 1
ATOM 646 O O . LEU A 1 84 ? 5.844 -3.696 -4.817 1.00 90.25 84 LEU A O 1
ATOM 650 N N . LEU A 1 85 ? 5.543 -4.922 -6.681 1.00 92.19 85 LEU A N 1
ATOM 651 C CA . LEU A 1 85 ? 4.647 -5.895 -6.050 1.00 92.19 85 LEU A CA 1
ATOM 652 C C . LEU A 1 85 ? 5.334 -6.648 -4.904 1.00 92.19 85 LEU A C 1
ATOM 654 O O . LEU A 1 85 ? 4.754 -6.811 -3.827 1.00 92.19 85 LEU A O 1
ATOM 658 N N . GLN A 1 86 ? 6.576 -7.093 -5.111 1.00 91.38 86 GLN A N 1
ATOM 659 C CA . GLN A 1 86 ? 7.348 -7.784 -4.078 1.00 91.38 86 GLN A CA 1
ATOM 660 C C . GLN A 1 86 ? 7.660 -6.883 -2.883 1.00 91.38 86 GLN A C 1
ATOM 662 O O . GLN A 1 86 ? 7.620 -7.354 -1.746 1.00 91.38 86 GLN A O 1
ATOM 667 N N . ASP A 1 87 ? 7.958 -5.607 -3.114 1.00 90.62 87 ASP A N 1
ATOM 668 C CA . ASP A 1 87 ? 8.198 -4.640 -2.044 1.00 90.62 87 ASP A CA 1
ATOM 669 C C . ASP A 1 87 ? 6.948 -4.413 -1.200 1.00 90.62 87 ASP A C 1
ATOM 671 O O . ASP A 1 87 ? 7.023 -4.468 0.027 1.00 90.62 87 ASP A O 1
ATOM 675 N N . ALA A 1 88 ? 5.797 -4.227 -1.846 1.00 93.12 88 ALA A N 1
ATOM 676 C CA . ALA A 1 88 ? 4.517 -4.098 -1.163 1.00 93.12 88 ALA A CA 1
ATOM 677 C C . ALA A 1 88 ? 4.191 -5.342 -0.327 1.00 93.12 88 ALA A C 1
ATOM 679 O O . ALA A 1 88 ? 3.836 -5.225 0.846 1.00 93.12 88 ALA A O 1
ATOM 680 N N . ALA A 1 89 ? 4.37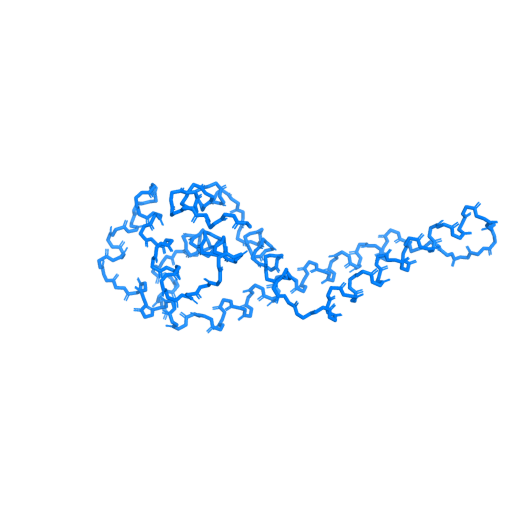0 -6.536 -0.900 1.00 94.00 89 ALA A N 1
ATOM 681 C CA . ALA A 1 89 ? 4.136 -7.795 -0.200 1.00 94.00 89 ALA A CA 1
ATOM 682 C C . ALA A 1 89 ? 5.090 -7.989 0.987 1.00 94.00 89 ALA A C 1
ATOM 684 O O . ALA A 1 89 ? 4.658 -8.404 2.065 1.00 94.00 89 ALA A O 1
ATOM 685 N N . ARG A 1 90 ? 6.376 -7.662 0.814 1.00 94.44 90 ARG A N 1
ATOM 686 C CA . ARG A 1 90 ? 7.378 -7.733 1.884 1.00 94.44 90 ARG A CA 1
ATOM 687 C C . ARG A 1 90 ? 7.025 -6.784 3.020 1.00 94.44 90 ARG A C 1
ATOM 689 O O . ARG A 1 90 ? 6.957 -7.223 4.162 1.00 94.44 90 ARG A O 1
ATOM 696 N N . PHE A 1 91 ? 6.750 -5.524 2.699 1.00 94.06 91 PHE A N 1
ATOM 697 C CA . PHE A 1 91 ? 6.382 -4.518 3.686 1.00 94.06 91 PHE A CA 1
ATOM 698 C C . PHE A 1 91 ? 5.111 -4.913 4.444 1.00 94.06 91 PHE A C 1
ATOM 700 O O . PHE A 1 91 ? 5.107 -4.884 5.672 1.00 94.06 91 PHE A O 1
ATOM 707 N N . LEU A 1 92 ? 4.062 -5.365 3.744 1.00 93.81 92 LEU A N 1
ATOM 708 C CA . LEU A 1 92 ? 2.847 -5.847 4.401 1.00 93.81 92 LEU A CA 1
ATOM 709 C C . LEU A 1 92 ? 3.146 -7.023 5.339 1.00 93.81 92 LEU A C 1
ATOM 711 O O . LEU A 1 92 ? 2.603 -7.069 6.437 1.00 93.81 92 LEU A O 1
ATOM 715 N N . GLY A 1 93 ? 4.026 -7.944 4.935 1.00 94.12 93 GLY A N 1
ATOM 716 C CA . GLY A 1 93 ? 4.494 -9.045 5.777 1.00 94.12 93 GLY A CA 1
ATOM 717 C C . GLY A 1 93 ? 5.236 -8.581 7.034 1.00 94.12 93 GLY A C 1
ATOM 718 O O . GLY A 1 93 ? 5.016 -9.145 8.103 1.00 94.12 93 GLY A O 1
ATOM 719 N N . GLU A 1 94 ? 6.063 -7.540 6.928 1.00 94.12 94 GLU A N 1
ATOM 720 C CA . GLU A 1 94 ? 6.808 -6.954 8.051 1.00 94.12 94 GLU A CA 1
ATOM 721 C C . GLU A 1 94 ? 5.883 -6.281 9.072 1.00 94.12 94 GLU A C 1
ATOM 723 O O . GLU A 1 94 ? 6.067 -6.456 10.275 1.00 94.12 94 GLU A O 1
ATOM 728 N N . VAL A 1 95 ? 4.863 -5.552 8.610 1.00 94.12 95 VAL A N 1
ATOM 729 C CA . VAL A 1 95 ? 3.941 -4.820 9.498 1.00 94.12 95 VAL A CA 1
ATOM 730 C C . VAL A 1 95 ? 2.726 -5.641 9.934 1.00 94.12 95 VAL A C 1
ATOM 732 O O . VAL A 1 95 ? 1.956 -5.197 10.788 1.00 94.12 95 VAL A O 1
ATOM 735 N N . LYS A 1 96 ? 2.534 -6.839 9.364 1.00 93.38 96 LYS A N 1
ATOM 736 C CA . LYS A 1 96 ? 1.329 -7.663 9.541 1.00 93.38 96 LYS A CA 1
ATOM 737 C C . LYS A 1 96 ? 0.975 -7.878 11.006 1.00 93.38 96 LYS A C 1
ATOM 739 O O . LYS A 1 96 ? -0.164 -7.644 11.392 1.00 93.38 96 LYS A O 1
ATOM 744 N N . GLU A 1 97 ? 1.928 -8.326 11.817 1.00 93.81 97 GLU A N 1
ATOM 745 C CA . GLU A 1 97 ? 1.661 -8.678 13.216 1.00 93.81 97 GLU A CA 1
ATOM 746 C C . GLU A 1 97 ? 1.292 -7.463 14.068 1.00 93.81 97 GLU A C 1
ATOM 748 O O . GLU A 1 97 ? 0.421 -7.547 14.935 1.00 93.81 97 GLU A O 1
ATOM 753 N N . ASP A 1 98 ? 1.903 -6.311 13.808 1.00 93.75 98 ASP A N 1
ATOM 754 C CA . ASP A 1 98 ? 1.584 -5.089 14.542 1.00 93.75 98 ASP A CA 1
ATOM 755 C C . ASP A 1 98 ? 0.222 -4.533 14.126 1.00 93.75 98 ASP A C 1
ATOM 757 O O . ASP A 1 98 ? -0.580 -4.152 14.984 1.00 93.75 98 ASP A O 1
ATOM 761 N N . LEU A 1 99 ? -0.100 -4.598 12.830 1.00 93.44 99 LEU A N 1
ATOM 762 C CA . LEU A 1 99 ? -1.442 -4.303 12.336 1.00 93.44 99 LEU A CA 1
ATOM 763 C C . LEU A 1 99 ? -2.481 -5.253 12.934 1.00 93.44 99 LEU A C 1
ATOM 765 O O . LEU A 1 99 ? -3.535 -4.791 13.363 1.00 93.44 99 LEU A O 1
ATOM 769 N N . ARG A 1 100 ? -2.190 -6.558 13.039 1.00 92.56 100 ARG A N 1
ATOM 770 C CA . ARG A 1 100 ? -3.109 -7.524 13.658 1.00 92.56 100 ARG A CA 1
ATOM 771 C C . ARG A 1 100 ? -3.387 -7.184 15.121 1.00 92.56 100 ARG A C 1
ATOM 773 O O . ARG A 1 100 ? -4.544 -7.204 15.527 1.00 92.56 100 ARG A O 1
ATOM 780 N N . LYS A 1 101 ? -2.375 -6.798 15.903 1.00 91.38 101 LYS A N 1
ATOM 781 C CA . LYS A 1 101 ? -2.573 -6.364 17.302 1.00 91.38 101 LYS A CA 1
ATOM 782 C C . LYS A 1 101 ? -3.474 -5.131 17.417 1.00 91.38 101 LYS A C 1
ATOM 784 O O . LYS A 1 101 ? -4.224 -5.029 18.383 1.00 91.38 101 LYS A O 1
ATOM 789 N N . GLY A 1 102 ? -3.383 -4.198 16.467 1.00 89.25 102 GLY A N 1
ATOM 790 C CA . GLY A 1 102 ? -4.192 -2.976 16.470 1.00 89.25 102 GLY A CA 1
ATOM 791 C C . GLY A 1 102 ? -5.612 -3.170 15.936 1.00 89.25 102 GLY A C 1
ATOM 792 O O . GLY A 1 102 ? -6.549 -2.584 16.470 1.00 89.25 102 GLY A O 1
ATOM 793 N N . LEU A 1 103 ? -5.772 -3.989 14.894 1.00 89.12 103 LEU A N 1
ATOM 794 C CA . LEU A 1 103 ? -6.997 -4.075 14.096 1.00 89.12 103 LEU A CA 1
ATOM 795 C C . LEU A 1 103 ? -7.861 -5.306 14.390 1.00 89.12 103 LEU A C 1
ATOM 797 O O . LEU A 1 103 ? -9.065 -5.262 14.151 1.00 89.12 103 LEU A O 1
ATOM 801 N N . CYS A 1 104 ? -7.285 -6.404 14.886 1.00 88.69 104 CYS A N 1
ATOM 802 C CA . CYS A 1 104 ? -8.016 -7.656 15.095 1.00 88.69 104 CYS A CA 1
ATOM 803 C C . CYS A 1 104 ? -8.715 -7.687 16.457 1.00 88.69 104 CYS A C 1
ATOM 805 O O . CYS A 1 104 ? -8.405 -8.517 17.312 1.00 88.69 104 CYS A O 1
ATOM 807 N N . ASN A 1 105 ? -9.663 -6.773 16.652 1.00 85.44 105 ASN A N 1
ATOM 808 C CA . ASN A 1 105 ? -10.583 -6.787 17.782 1.00 85.44 105 ASN A CA 1
ATOM 809 C C . ASN A 1 105 ? -12.042 -6.746 17.287 1.00 85.44 105 ASN A C 1
ATOM 811 O O . ASN A 1 105 ? -12.325 -6.265 16.189 1.00 85.44 105 ASN A O 1
ATOM 815 N N . GLU A 1 106 ? -12.965 -7.276 18.092 1.00 81.00 106 GLU A N 1
ATOM 816 C CA . GLU A 1 106 ? -14.386 -7.387 17.719 1.00 81.00 106 GLU A CA 1
ATOM 817 C C . GLU A 1 106 ? -15.061 -6.022 17.509 1.00 81.00 106 GLU A C 1
ATOM 819 O O . GLU A 1 106 ? -15.923 -5.881 16.639 1.00 81.00 106 GLU A O 1
ATOM 824 N N . ASP A 1 107 ? -14.632 -4.987 18.233 1.00 82.38 107 ASP A N 1
ATOM 825 C CA . ASP A 1 107 ? -15.176 -3.635 18.079 1.00 82.38 107 ASP A CA 1
ATOM 826 C C . ASP A 1 107 ? -14.837 -3.060 16.690 1.00 82.38 107 ASP A C 1
ATOM 828 O O . ASP A 1 107 ? -15.696 -2.517 16.003 1.00 82.38 107 ASP A O 1
ATOM 832 N N . ILE A 1 108 ? -13.610 -3.250 16.203 1.00 81.62 108 ILE A N 1
ATOM 833 C CA . ILE A 1 108 ? -13.187 -2.820 14.866 1.00 81.62 108 ILE A CA 1
ATOM 834 C C . ILE A 1 108 ? -13.872 -3.657 13.787 1.00 81.62 108 ILE A C 1
ATOM 836 O O . ILE A 1 108 ? -14.243 -3.113 12.747 1.00 81.62 108 ILE A O 1
ATOM 840 N N . PHE A 1 109 ? -14.092 -4.957 14.009 1.00 79.81 109 PHE A N 1
ATOM 841 C CA . PHE A 1 109 ? -14.841 -5.774 13.051 1.00 79.81 109 PHE A CA 1
ATOM 842 C C . PHE A 1 109 ? -16.278 -5.299 12.905 1.00 79.81 109 PHE A C 1
ATOM 844 O O . PHE A 1 109 ? -16.718 -5.069 11.784 1.00 79.81 109 PHE A O 1
ATOM 851 N N . THR A 1 110 ? -16.986 -5.095 14.015 1.00 77.94 110 THR A N 1
ATOM 852 C CA . THR A 1 110 ? -18.371 -4.604 13.979 1.00 77.94 110 THR A CA 1
ATOM 853 C C . THR A 1 110 ? -18.468 -3.224 13.328 1.00 77.94 110 THR A C 1
ATOM 855 O O . THR A 1 110 ? -19.393 -2.973 12.557 1.00 77.94 110 THR A O 1
ATOM 858 N N . LEU A 1 111 ? -17.475 -2.359 13.550 1.00 73.81 111 LEU A N 1
ATOM 859 C CA . LEU A 1 111 ? -17.384 -1.048 12.906 1.00 73.81 111 LEU A CA 1
ATOM 860 C C . LEU A 1 111 ? -17.027 -1.116 11.413 1.00 73.81 111 LEU A C 1
ATOM 862 O O . LEU A 1 111 ? -17.375 -0.194 10.687 1.00 73.81 111 LEU A O 1
ATOM 866 N N . SER A 1 112 ? -16.371 -2.180 10.940 1.00 72.25 112 SER A N 1
ATOM 867 C CA . SER A 1 112 ? -15.930 -2.343 9.540 1.00 72.25 112 SER A CA 1
ATOM 868 C C . SER A 1 112 ? -16.822 -3.266 8.698 1.00 72.25 112 SER A C 1
ATOM 870 O O . SER A 1 112 ? -16.537 -3.491 7.521 1.00 72.25 112 SER A O 1
ATOM 872 N N . GLU A 1 113 ? -17.932 -3.774 9.250 1.00 72.31 113 GLU A N 1
ATOM 873 C CA . GLU A 1 113 ? -18.888 -4.626 8.518 1.00 72.31 113 GLU A CA 1
ATOM 874 C C . GLU A 1 113 ? -19.585 -3.906 7.354 1.00 72.31 113 GLU A C 1
ATOM 876 O O . GLU A 1 113 ? -19.999 -4.548 6.386 1.00 72.31 113 GLU A O 1
ATOM 881 N N . LYS A 1 114 ? -19.701 -2.576 7.419 1.00 80.38 114 LYS A N 1
ATOM 882 C CA . LYS A 1 114 ? -20.156 -1.738 6.308 1.00 80.38 114 LYS A CA 1
ATOM 883 C C . LYS A 1 114 ? -19.028 -0.809 5.907 1.00 80.38 114 LYS A C 1
ATOM 885 O O . LYS A 1 114 ? -18.553 -0.046 6.733 1.00 80.38 114 LYS A O 1
ATOM 890 N N . ILE A 1 115 ? -18.643 -0.861 4.635 1.00 83.31 115 ILE A N 1
ATOM 891 C CA . ILE A 1 115 ? -17.633 0.039 4.081 1.00 83.31 115 ILE A CA 1
ATOM 892 C C . ILE A 1 115 ? -18.283 1.407 3.854 1.00 83.31 115 ILE A C 1
ATOM 894 O O . ILE A 1 115 ? -19.043 1.599 2.903 1.00 83.31 115 ILE A O 1
ATOM 898 N N . ASP A 1 116 ? -17.990 2.345 4.744 1.00 89.31 116 ASP A N 1
ATOM 899 C CA . ASP A 1 116 ? -18.388 3.748 4.675 1.00 89.31 116 ASP A CA 1
ATOM 900 C C . ASP A 1 116 ? -17.230 4.667 5.102 1.00 89.31 116 ASP A C 1
ATOM 902 O O . ASP A 1 116 ? -16.144 4.218 5.467 1.00 89.31 116 ASP A O 1
ATOM 906 N N . SER A 1 117 ? -17.436 5.982 5.034 1.00 89.94 117 SER A N 1
ATOM 907 C CA . SER A 1 117 ? -16.371 6.933 5.366 1.00 89.94 117 SER A CA 1
ATOM 908 C C . SER A 1 117 ? -15.928 6.843 6.830 1.00 89.94 117 SER A C 1
ATOM 910 O O . SER A 1 117 ? -14.764 7.101 7.117 1.00 89.94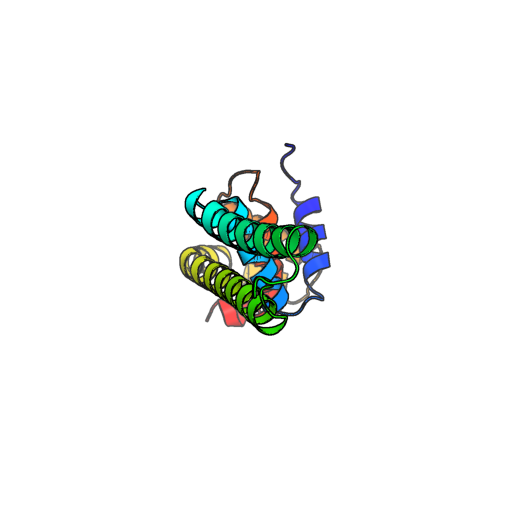 117 SER A O 1
ATOM 912 N N . SER A 1 118 ? -16.827 6.509 7.758 1.00 90.00 118 SER A N 1
ATOM 913 C CA . SER A 1 118 ? -16.527 6.489 9.194 1.00 90.00 118 SER A CA 1
ATOM 914 C C . SER A 1 118 ? -15.723 5.249 9.579 1.00 90.00 118 SER A C 1
ATOM 916 O O . SER A 1 118 ? -14.706 5.349 10.261 1.00 90.00 118 SER A O 1
ATOM 918 N N . SER A 1 119 ? -16.141 4.085 9.093 1.00 90.88 119 SER A N 1
ATOM 919 C CA . SER A 1 119 ? -15.420 2.817 9.235 1.00 90.88 119 SER A CA 1
ATOM 920 C C . SER A 1 119 ? -14.037 2.868 8.582 1.00 90.88 119 SER A C 1
ATOM 922 O O . SER A 1 119 ? -13.056 2.406 9.170 1.00 90.88 119 SER A O 1
ATOM 924 N N . MET A 1 120 ? -13.919 3.484 7.402 1.00 93.38 120 MET A N 1
ATOM 925 C CA . MET A 1 120 ? -12.629 3.719 6.754 1.00 93.38 120 MET A CA 1
ATOM 926 C C . MET A 1 120 ? -11.730 4.621 7.603 1.00 93.38 120 MET A C 1
ATOM 928 O O . MET A 1 120 ? -10.571 4.282 7.834 1.00 93.38 120 MET A O 1
ATOM 932 N N . GLN A 1 121 ? -12.270 5.728 8.119 1.00 93.75 121 GLN A N 1
ATOM 933 C CA . GLN A 1 121 ? -11.525 6.664 8.959 1.00 93.75 121 GLN A CA 1
ATOM 934 C C . GLN A 1 121 ? -10.936 5.983 10.197 1.00 93.75 121 GLN A C 1
ATOM 936 O O . GLN A 1 121 ? -9.767 6.189 10.511 1.00 93.75 121 GLN A O 1
ATOM 941 N N . ILE A 1 122 ? -11.716 5.131 10.871 1.00 91.56 122 ILE A N 1
ATOM 942 C CA . ILE A 1 122 ? -11.248 4.366 12.035 1.00 91.56 122 ILE A CA 1
ATOM 943 C C . ILE A 1 122 ? -10.073 3.464 11.647 1.00 91.56 122 ILE A C 1
ATOM 945 O O . ILE A 1 122 ? -9.047 3.467 12.326 1.00 91.56 122 ILE A O 1
ATOM 949 N N . VAL A 1 123 ? -10.192 2.721 10.543 1.00 92.75 123 VAL A N 1
ATOM 950 C CA . VAL A 1 123 ? -9.126 1.821 10.079 1.00 92.75 123 VAL A CA 1
ATOM 951 C C . VAL A 1 123 ? -7.863 2.606 9.719 1.00 92.75 123 VAL A C 1
ATOM 953 O O . VAL A 1 123 ? -6.782 2.241 10.179 1.00 92.75 123 VAL A O 1
ATOM 956 N N . VAL A 1 124 ? -7.987 3.713 8.980 1.00 94.44 124 VAL A N 1
ATOM 957 C CA . VAL A 1 124 ? -6.863 4.606 8.652 1.00 94.44 124 VAL A CA 1
ATOM 958 C C . VAL A 1 124 ? -6.197 5.130 9.925 1.00 94.44 124 VAL A C 1
ATOM 960 O O . VAL A 1 124 ? -4.984 5.012 10.063 1.00 94.44 124 VAL A O 1
ATOM 963 N N . MET A 1 125 ? -6.972 5.629 10.893 1.00 92.50 125 MET A N 1
ATOM 964 C CA . MET A 1 125 ? -6.441 6.123 12.168 1.00 92.50 125 MET A CA 1
ATOM 965 C C . MET A 1 125 ? -5.660 5.051 12.930 1.00 92.50 125 MET A C 1
ATOM 967 O O . MET A 1 125 ? -4.574 5.329 13.439 1.00 92.50 125 MET A O 1
ATOM 971 N N . VAL A 1 126 ? -6.194 3.829 13.011 1.00 92.62 126 VAL A N 1
ATOM 972 C CA . VAL A 1 126 ? -5.517 2.724 13.700 1.00 92.62 126 VAL A CA 1
ATOM 973 C C . VAL A 1 126 ? -4.231 2.347 12.970 1.00 92.62 126 VAL A C 1
ATOM 975 O O . VAL A 1 126 ? -3.197 2.205 13.618 1.00 92.62 126 VAL A O 1
ATOM 978 N N . ILE A 1 127 ? -4.252 2.247 11.639 1.00 94.31 127 ILE A N 1
ATOM 979 C CA . ILE A 1 127 ? -3.052 1.960 10.843 1.00 94.31 127 ILE A CA 1
ATOM 980 C C . ILE A 1 127 ? -1.991 3.046 11.054 1.00 94.31 127 ILE A C 1
ATOM 982 O O . ILE A 1 127 ? -0.846 2.716 11.362 1.00 94.31 127 ILE A O 1
ATOM 986 N N . SER A 1 128 ? -2.356 4.326 10.953 1.00 91.88 128 SER A N 1
ATOM 987 C CA . SER A 1 128 ? -1.430 5.443 11.181 1.00 91.88 128 SER A CA 1
ATOM 988 C C . SER A 1 128 ? -0.825 5.398 12.585 1.00 91.88 128 SER A C 1
ATOM 990 O O . SER A 1 128 ? 0.389 5.536 12.744 1.00 91.88 128 SER A O 1
ATOM 992 N N . ALA A 1 129 ? -1.643 5.121 13.605 1.00 91.69 129 ALA A N 1
ATOM 993 C CA . ALA A 1 129 ? -1.189 5.021 14.989 1.00 91.69 129 ALA A CA 1
ATOM 994 C C . ALA A 1 129 ? -0.265 3.816 15.242 1.00 91.69 129 ALA A C 1
ATOM 996 O O . ALA A 1 129 ? 0.676 3.919 16.034 1.00 91.69 129 ALA A O 1
ATOM 997 N N . VAL A 1 130 ? -0.521 2.681 14.583 1.00 93.12 130 VAL A N 1
ATOM 998 C CA . VAL A 1 130 ? 0.303 1.470 14.688 1.00 93.12 130 VAL A CA 1
ATOM 999 C C . VAL A 1 130 ? 1.649 1.670 13.999 1.00 93.12 130 VAL A C 1
ATOM 1001 O O . VAL A 1 130 ? 2.687 1.399 14.602 1.00 93.12 130 VAL A O 1
ATOM 1004 N N . LEU A 1 131 ? 1.642 2.167 12.760 1.00 90.19 131 LEU A N 1
ATOM 1005 C CA . LEU A 1 131 ? 2.853 2.285 11.948 1.00 90.19 131 LEU A CA 1
ATOM 1006 C C . LEU A 1 131 ? 3.735 3.464 12.350 1.00 90.19 131 LEU A C 1
ATOM 1008 O O . LEU A 1 131 ? 4.945 3.402 12.146 1.00 90.19 131 LEU A O 1
ATOM 1012 N N . LYS A 1 132 ? 3.145 4.528 12.915 1.00 87.88 132 LYS A N 1
ATOM 1013 C CA . LYS A 1 132 ? 3.855 5.756 13.315 1.00 87.88 132 LYS A CA 1
ATOM 1014 C C . LYS A 1 132 ? 4.730 6.293 12.181 1.00 87.88 132 LYS A C 1
ATOM 1016 O O . LYS A 1 132 ? 5.910 6.597 12.372 1.00 87.88 132 LYS A O 1
ATOM 1021 N N . MET A 1 133 ? 4.149 6.335 10.983 1.00 81.81 133 MET A N 1
ATOM 1022 C CA . MET A 1 133 ? 4.858 6.755 9.783 1.00 81.81 133 MET A CA 1
ATOM 1023 C C . MET A 1 133 ? 5.296 8.219 9.892 1.00 81.81 133 MET A C 1
ATOM 1025 O O . MET A 1 133 ? 4.595 9.033 10.490 1.00 81.81 133 MET A O 1
ATOM 1029 N N . PRO A 1 134 ? 6.435 8.589 9.288 1.00 83.00 134 PRO A N 1
ATOM 1030 C CA . PRO A 1 134 ? 6.758 9.989 9.063 1.00 83.00 134 PRO A CA 1
ATOM 1031 C C . PRO A 1 134 ? 5.655 10.681 8.240 1.00 83.00 134 PRO A C 1
ATOM 1033 O O . PRO A 1 134 ? 5.107 10.042 7.338 1.00 83.00 134 PRO A O 1
ATOM 1036 N N . PRO A 1 135 ? 5.415 11.995 8.429 1.00 81.12 135 PRO A N 1
ATOM 1037 C CA . PRO A 1 135 ? 4.385 12.750 7.702 1.00 81.12 135 PRO A CA 1
ATOM 1038 C C . PRO A 1 135 ? 4.427 12.605 6.172 1.00 81.12 135 PRO A C 1
ATOM 1040 O O . PRO A 1 135 ? 3.411 12.713 5.498 1.00 81.12 135 PRO A O 1
ATOM 1043 N N . GLN A 1 136 ? 5.609 12.364 5.592 1.00 79.31 136 GLN A N 1
ATOM 1044 C CA . GLN A 1 136 ? 5.782 12.204 4.142 1.00 79.31 136 GLN A CA 1
ATOM 1045 C C . GLN A 1 136 ? 5.280 10.855 3.609 1.00 79.31 136 GLN A C 1
ATOM 1047 O O . GLN A 1 136 ? 5.156 10.694 2.398 1.00 79.31 136 GLN A O 1
ATOM 1052 N N . LEU A 1 137 ? 5.045 9.887 4.495 1.00 84.50 137 LEU A N 1
ATOM 1053 C CA . LEU A 1 137 ? 4.660 8.515 4.176 1.00 84.50 137 LEU A CA 1
ATOM 1054 C C . LEU A 1 137 ? 3.291 8.152 4.760 1.00 84.50 137 LEU A C 1
ATOM 1056 O O . LEU A 1 137 ? 2.880 6.999 4.669 1.00 84.50 137 LEU A O 1
ATOM 1060 N N . GLU A 1 138 ? 2.565 9.110 5.340 1.00 87.38 138 GLU A N 1
ATOM 1061 C CA . GLU A 1 138 ? 1.264 8.833 5.951 1.00 87.38 138 GLU A CA 1
ATOM 1062 C C . GLU A 1 138 ? 0.222 8.324 4.954 1.00 87.38 138 GLU A C 1
ATOM 1064 O O . GLU A 1 138 ? -0.615 7.513 5.340 1.00 87.38 138 GLU A O 1
ATOM 1069 N N . ASN A 1 139 ? 0.322 8.662 3.666 1.00 91.31 139 ASN A N 1
ATOM 1070 C CA . ASN A 1 139 ? -0.553 8.117 2.618 1.00 91.31 139 ASN A CA 1
ATOM 1071 C C . ASN A 1 139 ? -0.463 6.583 2.486 1.00 91.31 139 ASN A C 1
ATOM 1073 O O . ASN A 1 139 ? -1.382 5.959 1.958 1.00 91.31 139 ASN A O 1
ATOM 1077 N N . ILE A 1 140 ? 0.591 5.945 3.018 1.00 94.19 140 ILE A N 1
ATOM 1078 C CA . ILE A 1 140 ? 0.672 4.478 3.118 1.00 94.19 140 ILE A CA 1
ATOM 1079 C C . ILE A 1 140 ? -0.487 3.928 3.962 1.00 94.19 140 ILE A C 1
ATOM 1081 O O . ILE A 1 140 ? -1.000 2.849 3.668 1.00 94.19 140 ILE A O 1
ATOM 1085 N N . SER A 1 141 ? -0.941 4.668 4.980 1.00 94.50 141 SER A N 1
ATOM 1086 C CA . SER A 1 141 ? -2.079 4.260 5.812 1.00 94.50 141 SER A CA 1
ATOM 1087 C C . SER A 1 141 ? -3.371 4.124 5.003 1.00 94.50 141 SER A C 1
ATOM 1089 O O . SER A 1 141 ? -4.094 3.141 5.172 1.00 94.50 141 SER A O 1
ATOM 1091 N N . ALA A 1 142 ? -3.618 5.049 4.072 1.00 95.81 142 ALA A N 1
ATOM 1092 C CA . ALA A 1 142 ? -4.775 5.032 3.186 1.00 95.81 142 ALA A CA 1
ATOM 1093 C C . ALA A 1 142 ? -4.735 3.828 2.233 1.00 95.81 142 ALA A C 1
ATOM 1095 O O . ALA A 1 142 ? -5.717 3.090 2.112 1.00 95.81 142 ALA A O 1
ATOM 1096 N N . THR A 1 143 ? -3.577 3.576 1.616 1.00 96.81 143 THR A N 1
ATOM 1097 C CA . THR A 1 143 ? -3.376 2.423 0.728 1.00 96.81 143 THR A CA 1
ATOM 1098 C C . THR A 1 143 ? -3.558 1.103 1.473 1.00 96.81 143 THR A C 1
ATOM 1100 O O . THR A 1 143 ? -4.255 0.210 0.993 1.00 96.81 143 THR A O 1
ATOM 1103 N N . LEU A 1 144 ? -2.978 0.973 2.670 1.00 96.12 144 LEU A N 1
ATOM 1104 C CA . LEU A 1 144 ? -3.140 -0.220 3.497 1.00 96.12 144 LEU A CA 1
ATOM 1105 C C . LEU A 1 144 ? -4.589 -0.423 3.926 1.00 96.12 144 LEU A C 1
ATOM 1107 O O . LEU A 1 144 ? -5.072 -1.549 3.863 1.00 96.12 144 LEU A O 1
ATOM 1111 N N . ALA A 1 145 ? -5.301 0.638 4.313 1.00 95.19 145 ALA A N 1
ATOM 1112 C CA . ALA A 1 145 ? -6.715 0.536 4.652 1.00 95.19 145 ALA A CA 1
ATOM 1113 C C . ALA A 1 145 ? -7.519 -0.030 3.471 1.00 95.19 145 ALA A C 1
ATOM 1115 O O . ALA A 1 145 ? -8.263 -0.997 3.641 1.00 95.19 145 ALA A O 1
ATOM 1116 N N . ALA A 1 146 ? -7.300 0.490 2.258 1.00 95.94 146 ALA A N 1
ATOM 1117 C CA . ALA A 1 146 ? -7.932 -0.031 1.048 1.00 95.94 146 ALA A CA 1
ATOM 1118 C C . ALA A 1 146 ? -7.571 -1.507 0.787 1.00 95.94 146 ALA A C 1
ATOM 1120 O O . ALA A 1 146 ? -8.463 -2.309 0.507 1.00 95.94 146 ALA A O 1
ATOM 1121 N N . ILE A 1 147 ? -6.297 -1.892 0.941 1.00 95.50 147 ILE A N 1
ATOM 1122 C CA . ILE A 1 147 ? -5.837 -3.287 0.809 1.00 95.50 147 ILE A CA 1
ATOM 1123 C C . ILE A 1 147 ? -6.549 -4.198 1.814 1.00 95.50 147 ILE A C 1
ATOM 1125 O O . ILE A 1 147 ? -7.052 -5.255 1.435 1.00 95.50 147 ILE A O 1
ATOM 1129 N N . LEU A 1 148 ? -6.623 -3.799 3.084 1.00 92.94 148 LEU A N 1
ATOM 1130 C CA . LEU A 1 148 ? -7.243 -4.598 4.140 1.00 92.94 148 LEU A CA 1
ATOM 1131 C C . LEU A 1 148 ? -8.747 -4.769 3.928 1.00 92.94 148 LEU A C 1
ATOM 1133 O O . LEU A 1 148 ? -9.265 -5.867 4.118 1.00 92.94 148 LEU A O 1
ATOM 1137 N N . TYR A 1 149 ? -9.443 -3.727 3.472 1.00 90.94 149 TYR A N 1
ATOM 1138 C CA . TYR A 1 149 ? -10.848 -3.845 3.082 1.00 90.94 149 TYR A CA 1
ATOM 1139 C C . TYR A 1 149 ? -11.040 -4.744 1.859 1.00 90.94 149 TYR A C 1
ATOM 1141 O O . TYR A 1 149 ? -12.020 -5.484 1.799 1.00 90.94 149 TYR A O 1
ATOM 1149 N N . LYS A 1 150 ? -10.102 -4.722 0.904 1.00 91.31 150 LYS A N 1
ATOM 1150 C CA . LYS A 1 150 ? -10.152 -5.568 -0.294 1.00 91.31 150 LYS A CA 1
ATOM 1151 C C . LYS A 1 150 ? -9.907 -7.046 0.017 1.00 91.31 150 LYS A C 1
ATOM 1153 O O . LYS A 1 150 ? -10.584 -7.896 -0.551 1.00 91.31 150 LYS A O 1
ATOM 1158 N N . ILE A 1 151 ? -8.960 -7.340 0.909 1.00 89.88 151 ILE A N 1
ATOM 1159 C CA . ILE A 1 151 ? -8.692 -8.694 1.426 1.00 89.88 151 ILE A CA 1
ATOM 1160 C C . ILE A 1 151 ? -9.825 -9.144 2.357 1.00 89.88 151 ILE A C 1
ATOM 1162 O O . ILE A 1 151 ? -10.159 -10.318 2.420 1.00 89.88 151 ILE A O 1
ATOM 1166 N N . GLY A 1 152 ? -10.435 -8.202 3.073 1.00 87.69 152 GLY A N 1
ATOM 1167 C CA . GLY A 1 152 ? -11.387 -8.463 4.136 1.00 87.69 152 GLY A CA 1
ATOM 1168 C C . GLY A 1 152 ? -10.686 -8.546 5.491 1.00 87.69 152 GLY A C 1
ATOM 1169 O O . GLY A 1 152 ? -9.827 -9.393 5.732 1.00 87.69 152 GLY A O 1
ATOM 1170 N N . MET A 1 153 ? -11.116 -7.697 6.426 1.00 84.62 153 MET A N 1
ATOM 1171 C CA . MET A 1 153 ? -10.530 -7.586 7.769 1.00 84.62 153 MET A CA 1
ATOM 1172 C C . MET A 1 153 ? -10.501 -8.923 8.524 1.00 84.62 153 MET A C 1
ATOM 1174 O O . MET A 1 153 ? -9.501 -9.274 9.146 1.00 84.62 153 MET A O 1
ATOM 1178 N N . ARG A 1 154 ? -11.579 -9.714 8.427 1.00 82.62 154 ARG A N 1
ATOM 1179 C CA . ARG A 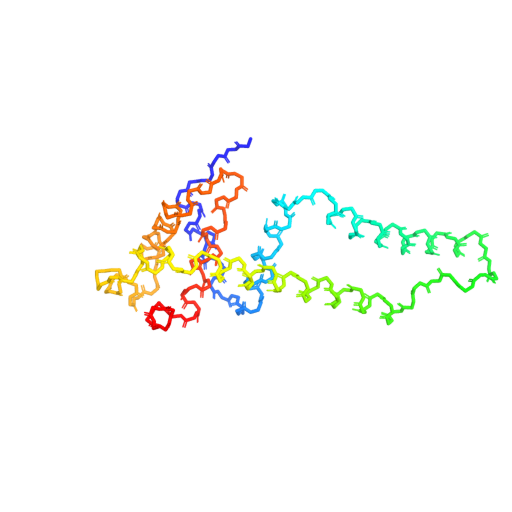1 154 ? -11.655 -11.040 9.062 1.00 82.62 154 ARG A CA 1
ATOM 1180 C C . ARG A 1 154 ? -10.673 -12.038 8.451 1.00 82.62 154 ARG A C 1
ATOM 1182 O O . ARG A 1 154 ? -10.174 -12.896 9.169 1.00 82.62 154 ARG A O 1
ATOM 1189 N N . GLU A 1 155 ? -10.421 -11.953 7.148 1.00 86.50 155 GLU A N 1
ATOM 1190 C CA . GLU A 1 155 ? -9.460 -12.821 6.464 1.00 86.50 155 GLU A CA 1
ATOM 1191 C C . GLU A 1 155 ? -8.025 -12.433 6.823 1.00 86.50 155 GLU A C 1
ATOM 1193 O O . GLU A 1 155 ? -7.234 -13.299 7.182 1.00 86.50 155 GLU A O 1
ATOM 1198 N N . PHE A 1 156 ? -7.719 -11.134 6.853 1.00 87.25 156 PHE A N 1
ATOM 1199 C CA . PHE A 1 156 ? -6.421 -10.627 7.302 1.00 87.25 156 PHE A CA 1
ATOM 1200 C C . PHE A 1 156 ? -6.080 -11.041 8.745 1.00 87.25 156 PHE A C 1
ATOM 1202 O O . PHE A 1 156 ? -4.926 -11.335 9.064 1.00 87.25 156 PHE A O 1
ATOM 1209 N N . CYS A 1 157 ? -7.095 -11.082 9.611 1.00 85.38 157 CYS A N 1
ATOM 1210 C CA . CYS A 1 157 ? -6.970 -11.426 11.023 1.00 85.38 157 CYS A CA 1
ATOM 1211 C C . CYS A 1 157 ? -6.976 -12.928 11.335 1.00 85.38 157 CYS A C 1
ATOM 1213 O O . CYS A 1 157 ? -6.829 -13.283 12.508 1.00 85.38 157 CYS A O 1
ATOM 1215 N N . ARG A 1 158 ? -7.118 -13.803 10.331 1.00 82.81 158 ARG A N 1
ATOM 1216 C CA . ARG A 1 158 ? -6.865 -15.248 10.467 1.00 82.81 158 ARG A CA 1
ATOM 1217 C C . ARG A 1 158 ? -5.368 -15.526 10.394 1.00 82.81 158 ARG A C 1
ATOM 1219 O O . ARG A 1 158 ? -4.871 -16.225 11.300 1.00 82.81 158 ARG A O 1
#

Secondary structure (DSSP, 8-state):
-PPPPHHHHHHHHHHHTTS-HHHHHHHHHHHHHHHS-HHHHHHHHHHHHHHHHHHHHHHH-TT---SPPHHHHHHHHHHHHHHHHHHHHHHHHHHHHHHHHHH-SHHHHHHHSS-SHHHHHHHHHHHHHHH---GGGTHHHHHHHHHHHHH-HHHHT-

Radius of gyration: 19.73 Å; Cα contacts (8 Å, |Δi|>4): 147; chains: 1; bounding box: 45×35×57 Å

pLDDT: mean 83.3, std 12.15, range [52.16, 96.81]

Foldseek 3Di:
DDQDDLLRLLVLLVVCLVDDLLVLLLVLLVLVVVVDDVVVVVVLVVVVVQQVVLVVVCVVDVPDPRHCPPVNVVVSVVVSSVNSSVSSVVVCVVCLVLLLVQQVDPVLLVLCVDDDSVNSSSQLVSQCVSVVDDSSSSSSSSSVSSSCVNCDVVNSND

Solvent-accessible surface area (backbone atoms only — not comparable to full-atom values): 8758 Å² total; per-residue (Å²): 135,81,66,76,48,68,67,55,35,32,52,49,18,62,69,47,54,84,55,54,73,68,57,48,30,39,51,44,13,54,59,47,56,76,73,46,64,69,70,58,58,48,49,56,51,48,53,54,48,51,51,48,51,26,50,54,49,50,80,76,39,92,85,61,98,40,63,74,45,76,64,55,52,50,53,52,51,51,49,53,52,52,50,23,37,49,46,24,52,50,51,50,62,70,47,40,67,57,48,39,74,71,53,65,44,71,70,52,47,67,50,49,74,54,94,46,73,66,34,43,34,53,46,25,52,48,43,41,66,65,66,62,56,58,65,94,51,46,64,54,24,15,50,47,40,27,48,40,62,7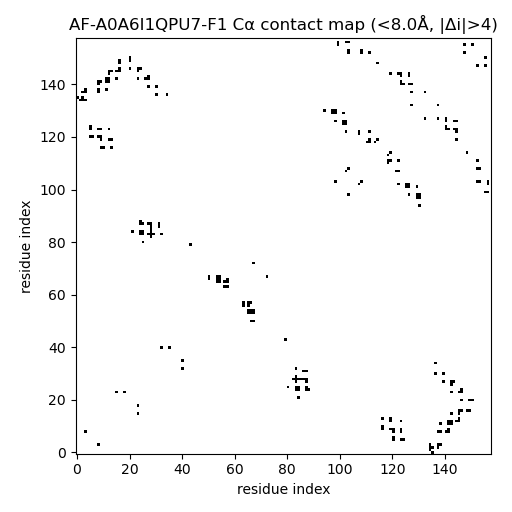2,69,28,61,73,59,75,58,104

Mean predicted aligned error: 8.15 Å